Protein AF-A0A959DVH8-F1 (afdb_monomer_lite)

Radius of gyration: 20.13 Å; chains: 1; bounding box: 52×44×52 Å

Sequence (175 aa):
MFKNITNQQISRTIILIKSFLVIVLAFKLWEASREGYHLIIDSQFFIFLLVGFIAEIVDGSLGMAYGVISSSFLIFFGIPPIHASAGVHTSEVFTTGVSGLSHLHFQNVDKKLFFQIVIPGVIGSFIGAYALSQLDDGGQALKPFISGYLLLVGVRLIVRQLQGDKAHIKPLKST

Secondary structure (DSSP, 8-state):
------HHHHHHHHHHHHHHHHHHHHHHHHHHHHTT------HHHHHHHHHHHHHHHHHHHHSS-HHHHHHHHHHHTT--HHHHHHHHHHHHHHHHHHHHHHHHHTT---HHHHHHHHHHHHHHHHHHHHHHHT-TTTTTTTHHHHHHHHHHHHHHHHHHHHH------PPP---

Structure (mmCIF, N/CA/C/O backbone):
data_AF-A0A959DVH8-F1
#
_entry.id   AF-A0A959DVH8-F1
#
loop_
_atom_site.group_PDB
_atom_site.id
_atom_site.type_symbol
_atom_site.label_atom_id
_atom_site.label_alt_id
_atom_site.label_comp_id
_atom_site.label_asym_id
_atom_site.label_entity_id
_atom_site.label_seq_id
_atom_site.pdbx_PDB_ins_code
_atom_site.Cartn_x
_atom_site.Cartn_y
_atom_site.Cartn_z
_atom_site.occupancy
_atom_site.B_iso_or_equiv
_atom_site.auth_seq_id
_atom_site.auth_comp_id
_atom_site.auth_asym_id
_atom_site.auth_atom_id
_atom_site.pdbx_PDB_model_num
ATOM 1 N N . MET A 1 1 ? -4.651 13.907 24.495 1.00 50.12 1 MET A N 1
ATOM 2 C CA . MET A 1 1 ? -3.714 14.739 23.712 1.00 50.12 1 MET A CA 1
ATOM 3 C C . MET A 1 1 ? -4.210 15.128 22.305 1.00 50.12 1 MET A C 1
ATOM 5 O O . MET A 1 1 ? -3.565 15.960 21.699 1.00 50.12 1 MET A O 1
ATOM 9 N N . PHE A 1 2 ? -5.362 14.648 21.796 1.00 52.16 2 PHE A N 1
ATOM 10 C CA . PHE A 1 2 ? -5.960 15.146 20.533 1.00 52.16 2 PHE A CA 1
ATOM 11 C C . PHE A 1 2 ? -7.367 15.709 20.776 1.00 52.16 2 PHE A C 1
ATOM 13 O O . PHE A 1 2 ? -8.363 15.115 20.375 1.00 52.16 2 PHE A O 1
ATOM 20 N N . LYS A 1 3 ? -7.466 16.806 21.528 1.00 53.59 3 LYS A N 1
ATOM 21 C CA . LYS A 1 3 ? -8.732 17.518 21.749 1.00 53.59 3 LYS A CA 1
ATOM 22 C C . LYS A 1 3 ? -8.551 18.880 21.074 1.00 53.59 3 LYS A C 1
ATOM 24 O O . LYS A 1 3 ? -7.649 19.596 21.490 1.00 53.59 3 LYS A O 1
ATOM 29 N N . ASN A 1 4 ? -9.334 19.160 20.025 1.00 57.97 4 ASN A N 1
ATOM 30 C CA . ASN A 1 4 ? -9.306 20.350 19.142 1.00 57.97 4 ASN A CA 1
ATOM 31 C C . ASN A 1 4 ? -8.584 20.198 17.789 1.00 57.97 4 ASN A C 1
ATOM 33 O O . ASN A 1 4 ? -7.784 21.053 17.423 1.00 57.97 4 ASN A O 1
ATOM 37 N N . ILE A 1 5 ? -8.890 19.157 17.011 1.00 64.50 5 ILE A N 1
ATOM 38 C CA . ILE A 1 5 ? -8.651 19.212 15.560 1.00 64.50 5 ILE A CA 1
ATOM 39 C C . ILE A 1 5 ? -10.031 19.357 14.902 1.00 64.50 5 ILE A C 1
ATOM 41 O O . ILE A 1 5 ? -10.947 18.617 15.247 1.00 64.50 5 ILE A O 1
ATOM 45 N N . THR A 1 6 ? -10.197 20.305 13.983 1.00 77.50 6 THR A N 1
ATOM 46 C CA . THR A 1 6 ? -11.446 20.561 13.241 1.00 77.50 6 THR A CA 1
ATOM 47 C C . THR A 1 6 ? -11.462 19.770 11.926 1.00 77.50 6 THR A C 1
ATOM 49 O O . THR A 1 6 ? -10.414 19.623 11.299 1.00 77.50 6 THR A O 1
ATOM 52 N N . ASN A 1 7 ? -12.633 19.351 11.425 1.00 71.31 7 ASN A N 1
ATOM 53 C CA . ASN A 1 7 ? -12.784 18.694 10.107 1.00 71.31 7 ASN A CA 1
ATOM 54 C C . ASN A 1 7 ? -12.077 19.450 8.963 1.00 71.31 7 ASN A C 1
ATOM 56 O O . ASN A 1 7 ? -11.473 18.857 8.069 1.00 71.31 7 ASN A O 1
ATOM 60 N N . GLN A 1 8 ? -12.089 20.782 9.031 1.00 76.00 8 GLN A N 1
ATOM 61 C CA . GLN A 1 8 ? -11.419 21.660 8.075 1.00 76.00 8 GLN A CA 1
ATOM 62 C C . GLN A 1 8 ? -9.884 21.545 8.132 1.00 76.00 8 GLN A C 1
ATOM 64 O O . GLN A 1 8 ? -9.219 21.666 7.106 1.00 76.00 8 GLN A O 1
ATOM 69 N N . GLN A 1 9 ? -9.314 21.279 9.310 1.00 77.12 9 GLN A N 1
ATOM 70 C CA . GLN A 1 9 ? -7.882 21.032 9.475 1.00 77.12 9 GLN A CA 1
ATOM 71 C C . GLN A 1 9 ? -7.495 19.660 8.918 1.00 77.12 9 GLN A C 1
ATOM 73 O O . GLN A 1 9 ? -6.485 19.585 8.233 1.00 77.12 9 GLN A O 1
ATOM 78 N N . ILE A 1 10 ? -8.316 18.613 9.091 1.00 72.00 10 ILE A N 1
ATOM 79 C CA . ILE A 1 10 ? -8.057 17.304 8.456 1.00 72.00 10 ILE A CA 1
ATOM 80 C C . ILE A 1 10 ? -8.063 17.428 6.944 1.00 72.00 10 ILE A C 1
ATOM 82 O O . ILE A 1 10 ? -7.155 16.940 6.287 1.00 72.00 10 ILE A O 1
ATOM 86 N N . SER A 1 11 ? -9.101 18.057 6.386 1.00 75.62 11 SER A N 1
ATOM 87 C CA . SER A 1 11 ? -9.240 18.177 4.940 1.00 75.62 11 SER A CA 1
ATOM 88 C C . SER A 1 11 ? -8.032 18.920 4.376 1.00 75.62 11 SER A C 1
ATOM 90 O O . SER A 1 11 ? -7.429 18.451 3.417 1.00 75.62 11 SER A O 1
ATOM 92 N N . ARG A 1 12 ? -7.572 19.982 5.054 1.00 81.75 12 ARG A N 1
ATOM 93 C CA . ARG A 1 12 ? -6.309 20.657 4.730 1.00 81.75 12 ARG A CA 1
ATOM 94 C C . ARG A 1 12 ? -5.098 19.735 4.856 1.00 81.75 12 ARG A C 1
ATOM 96 O O . ARG A 1 12 ? -4.286 19.729 3.945 1.00 81.75 12 ARG A O 1
ATOM 103 N N . THR A 1 13 ? -4.972 18.939 5.915 1.00 81.06 13 THR A N 1
ATOM 104 C CA . THR A 1 13 ? -3.864 17.981 6.075 1.00 81.06 13 THR A CA 1
ATOM 105 C C . THR A 1 13 ? -3.863 16.915 4.977 1.00 81.06 13 THR A C 1
ATOM 107 O O . THR A 1 13 ? -2.819 16.657 4.394 1.00 81.06 13 THR A O 1
ATOM 110 N N . ILE A 1 14 ? -5.017 16.340 4.634 1.00 80.31 14 ILE A N 1
ATOM 111 C CA . ILE A 1 14 ? -5.153 15.348 3.559 1.00 80.31 14 ILE A CA 1
ATOM 112 C C . ILE A 1 14 ? -4.809 15.977 2.209 1.00 80.31 14 ILE A C 1
ATOM 114 O O . ILE A 1 14 ? -4.064 15.388 1.430 1.00 80.31 14 ILE A O 1
ATOM 118 N N . ILE A 1 15 ? -5.322 17.179 1.934 1.00 83.81 15 ILE A N 1
ATOM 119 C CA . ILE A 1 15 ? -5.017 17.918 0.706 1.00 83.81 15 ILE A CA 1
ATOM 120 C C . ILE A 1 15 ? -3.521 18.237 0.644 1.00 83.81 15 ILE A C 1
ATOM 122 O O . ILE A 1 15 ? -2.912 18.023 -0.394 1.00 83.81 15 ILE A O 1
ATOM 126 N N . LEU A 1 16 ? -2.903 18.674 1.744 1.00 86.56 16 LEU A N 1
ATOM 127 C CA . LEU A 1 16 ? -1.465 18.941 1.809 1.00 86.56 16 LEU A CA 1
ATOM 128 C C . LEU A 1 16 ? -0.636 17.678 1.553 1.00 86.56 16 LEU A C 1
ATOM 130 O O . LEU A 1 16 ? 0.305 17.737 0.768 1.00 86.56 16 LEU A O 1
ATOM 134 N N . ILE A 1 17 ? -1.002 16.540 2.153 1.00 83.19 17 ILE A N 1
ATOM 135 C CA . ILE A 1 17 ? -0.331 15.252 1.921 1.00 83.19 17 ILE A CA 1
ATOM 136 C C . ILE A 1 17 ? -0.459 14.838 0.448 1.00 83.19 17 ILE A C 1
ATOM 138 O O . ILE A 1 17 ? 0.542 14.486 -0.172 1.00 83.19 17 ILE A O 1
ATOM 142 N N . LYS A 1 18 ? -1.661 14.929 -0.140 1.00 80.44 18 LYS A N 1
ATOM 143 C CA . LYS A 1 18 ? -1.886 14.600 -1.559 1.00 80.44 18 LYS A CA 1
ATOM 144 C C . LYS A 1 18 ? -1.113 15.532 -2.490 1.00 80.44 18 LYS A C 1
ATOM 146 O O . LYS A 1 18 ? -0.458 15.056 -3.411 1.00 80.44 18 LYS A O 1
ATOM 151 N N . SER A 1 19 ? -1.136 16.838 -2.235 1.00 84.19 19 SER A N 1
ATOM 152 C CA . SER A 1 19 ? -0.381 17.820 -3.016 1.00 84.19 19 SER A CA 1
ATOM 153 C C . SER A 1 19 ? 1.125 17.586 -2.915 1.00 84.19 19 SER A C 1
ATOM 155 O O . SER A 1 19 ? 1.812 17.637 -3.928 1.00 84.19 19 SER A O 1
ATOM 157 N N . PHE A 1 20 ? 1.641 17.265 -1.726 1.00 88.06 20 PHE A N 1
ATOM 158 C CA . PHE A 1 20 ? 3.046 16.898 -1.542 1.00 88.06 20 PHE A CA 1
ATOM 159 C C . PHE A 1 20 ? 3.421 15.658 -2.365 1.00 88.06 20 PHE A C 1
ATOM 161 O O . PHE A 1 20 ? 4.423 15.673 -3.071 1.00 88.06 20 PHE A O 1
ATOM 168 N N . LEU A 1 21 ? 2.584 14.620 -2.350 1.00 83.94 21 LEU A N 1
ATOM 169 C CA . LEU A 1 21 ? 2.758 13.421 -3.176 1.00 83.94 21 LEU A CA 1
ATOM 170 C C . LEU A 1 21 ? 2.792 13.733 -4.673 1.00 83.94 21 LEU A C 1
ATOM 172 O O . LEU A 1 21 ? 3.662 13.234 -5.382 1.00 83.94 21 LEU A O 1
ATOM 176 N N . VAL A 1 22 ? 1.879 14.583 -5.150 1.00 86.31 22 VAL A N 1
ATOM 177 C CA . VAL A 1 22 ? 1.845 15.022 -6.553 1.00 86.31 22 VAL A CA 1
ATOM 178 C C . VAL A 1 22 ? 3.121 15.784 -6.916 1.00 86.31 22 VAL A C 1
ATOM 180 O O . VAL A 1 22 ? 3.660 15.576 -7.998 1.00 86.31 22 VAL A O 1
ATOM 183 N N . ILE A 1 23 ? 3.647 16.614 -6.010 1.00 90.19 23 ILE A N 1
ATOM 184 C CA . ILE A 1 23 ? 4.917 17.329 -6.206 1.00 90.19 23 ILE A CA 1
ATOM 185 C C . ILE A 1 23 ? 6.093 16.349 -6.267 1.00 90.19 23 ILE A C 1
ATOM 187 O O . ILE A 1 23 ? 6.927 16.461 -7.163 1.00 90.19 23 ILE A O 1
ATOM 191 N N . VAL A 1 24 ? 6.156 15.368 -5.361 1.00 88.00 24 VAL A N 1
ATOM 192 C CA . VAL A 1 24 ? 7.193 14.322 -5.372 1.00 88.00 24 VAL A CA 1
ATOM 193 C C . VAL A 1 24 ? 7.133 13.514 -6.667 1.00 88.00 24 VAL A C 1
ATOM 195 O O . VAL A 1 24 ? 8.170 13.278 -7.284 1.00 88.00 24 VAL A O 1
ATOM 198 N N . LEU A 1 25 ? 5.933 13.137 -7.117 1.00 86.62 25 LEU A N 1
ATOM 199 C CA . LEU A 1 25 ? 5.733 12.441 -8.385 1.00 86.62 25 LEU A CA 1
ATOM 200 C C . LEU A 1 25 ? 6.185 13.303 -9.570 1.00 86.62 25 LEU A C 1
ATOM 202 O O . LEU A 1 25 ? 6.925 12.821 -10.420 1.00 86.62 25 LEU A O 1
ATOM 206 N N . ALA A 1 26 ? 5.794 14.578 -9.614 1.00 87.62 26 ALA A N 1
ATOM 207 C CA . ALA A 1 26 ? 6.200 15.502 -10.670 1.00 87.62 26 ALA A CA 1
ATOM 208 C C . ALA A 1 26 ? 7.724 15.684 -10.711 1.00 87.62 26 ALA A C 1
ATOM 210 O O . ALA A 1 26 ? 8.315 15.667 -11.788 1.00 87.62 26 ALA A O 1
ATOM 211 N N . PHE A 1 27 ? 8.370 15.792 -9.547 1.00 90.69 27 PHE A N 1
ATOM 212 C CA . PHE A 1 27 ? 9.825 15.870 -9.446 1.00 90.69 27 PHE A CA 1
ATOM 213 C C . PHE A 1 27 ? 10.499 14.579 -9.927 1.00 90.69 27 PHE A C 1
ATOM 215 O O . PHE A 1 27 ? 11.452 14.643 -10.695 1.00 90.69 27 PHE A O 1
ATOM 222 N N . LYS A 1 28 ? 9.970 13.407 -9.551 1.00 88.06 28 LYS A N 1
ATOM 223 C CA . LYS A 1 28 ? 10.459 12.100 -10.020 1.00 88.06 28 LYS A CA 1
ATOM 224 C C . LYS A 1 28 ? 10.307 11.925 -11.530 1.00 88.06 28 LYS A C 1
ATOM 226 O O . LYS A 1 28 ? 11.221 11.429 -12.178 1.00 88.06 28 LYS A O 1
ATOM 231 N N . LEU A 1 29 ? 9.182 12.355 -12.098 1.00 86.56 29 LEU A N 1
ATOM 232 C CA . LEU A 1 29 ? 8.948 12.322 -13.544 1.00 86.56 29 LEU A CA 1
ATOM 233 C C . LEU A 1 29 ? 9.868 13.295 -14.289 1.00 86.56 29 LEU A C 1
ATOM 235 O O . LEU A 1 29 ? 10.376 12.967 -15.357 1.00 86.56 29 LEU A O 1
ATOM 239 N N . TRP A 1 30 ? 10.116 14.472 -13.713 1.00 88.31 30 TRP A N 1
ATOM 240 C CA . TRP A 1 30 ? 11.074 15.437 -14.245 1.00 88.31 30 TRP A CA 1
ATOM 241 C C . TRP A 1 30 ? 12.505 14.888 -14.229 1.00 88.31 30 TRP A C 1
ATOM 243 O O . TRP A 1 30 ? 13.229 15.014 -15.214 1.00 88.31 30 TRP A O 1
ATOM 253 N N . GLU A 1 31 ? 12.915 14.275 -13.118 1.00 90.75 31 GLU A N 1
ATOM 254 C CA . GLU A 1 31 ? 14.213 13.613 -12.956 1.00 90.75 31 GLU A CA 1
ATOM 255 C C . GLU A 1 31 ? 14.380 12.484 -13.984 1.00 90.75 31 GLU A C 1
ATOM 257 O O . GLU A 1 31 ? 15.335 12.502 -14.758 1.00 90.75 31 GLU A O 1
ATOM 262 N N . ALA A 1 32 ? 13.390 11.595 -14.104 1.00 87.00 32 ALA A N 1
ATOM 263 C CA . ALA A 1 32 ? 13.387 10.523 -15.100 1.00 87.00 32 ALA A CA 1
ATOM 264 C C . ALA A 1 32 ? 13.462 11.062 -16.541 1.00 87.00 32 ALA A C 1
ATOM 266 O O . ALA A 1 32 ? 14.225 10.556 -17.362 1.00 87.00 32 ALA A O 1
ATOM 267 N N . SER A 1 33 ? 12.737 12.142 -16.851 1.00 87.12 33 SER A N 1
ATOM 268 C CA . SER A 1 33 ? 12.809 12.775 -18.172 1.00 87.12 33 SER A CA 1
ATOM 269 C C . SER A 1 33 ? 14.193 13.355 -18.476 1.00 87.12 33 SER A C 1
ATOM 271 O O . SER A 1 33 ? 14.578 13.402 -19.644 1.00 87.12 33 SER A O 1
ATOM 273 N N . ARG A 1 34 ? 14.946 13.803 -17.461 1.00 87.94 34 ARG A N 1
ATOM 274 C CA . ARG A 1 34 ? 16.329 14.282 -17.626 1.00 87.94 34 ARG A CA 1
ATOM 275 C C . ARG A 1 34 ? 17.329 13.154 -17.839 1.00 87.94 34 ARG A C 1
ATOM 277 O O . ARG A 1 34 ? 18.324 13.368 -18.522 1.00 87.94 34 ARG A O 1
ATOM 284 N N . GLU A 1 35 ? 17.051 11.976 -17.298 1.00 90.00 35 GLU A N 1
ATOM 285 C CA . GLU A 1 35 ? 17.846 10.764 -17.515 1.00 90.00 35 GLU A CA 1
ATOM 286 C C . GLU A 1 35 ? 17.560 10.085 -18.870 1.00 90.00 35 GLU A C 1
ATOM 288 O O . GLU A 1 35 ? 18.136 9.045 -19.177 1.00 90.00 35 GLU A O 1
ATOM 293 N N . GLY A 1 36 ? 16.705 10.682 -19.710 1.00 85.19 36 GLY A N 1
ATOM 294 C CA . GLY A 1 36 ? 16.381 10.166 -21.043 1.00 85.19 36 GLY A CA 1
ATOM 295 C C . GLY A 1 36 ? 15.247 9.140 -21.058 1.00 85.19 36 GLY A C 1
ATOM 296 O O . GLY A 1 36 ? 14.992 8.532 -22.097 1.00 85.19 36 GLY A O 1
ATOM 297 N N . TYR A 1 37 ? 14.531 8.955 -19.943 1.00 85.00 37 TYR A N 1
ATOM 298 C CA . TYR A 1 37 ? 13.312 8.153 -19.936 1.00 85.00 37 TYR A CA 1
ATOM 299 C C . TYR A 1 37 ? 12.167 8.943 -20.565 1.00 85.00 37 TYR A C 1
ATOM 301 O O . TYR A 1 37 ? 11.758 9.998 -20.078 1.00 85.00 37 TYR A O 1
ATOM 309 N N . HIS A 1 38 ? 11.611 8.402 -21.644 1.00 80.31 38 HIS A N 1
ATOM 310 C CA . HIS A 1 38 ? 10.402 8.937 -22.249 1.00 80.31 38 HIS A CA 1
ATOM 311 C C . HIS A 1 38 ? 9.173 8.319 -21.585 1.00 80.31 38 HIS A C 1
ATOM 313 O O . HIS A 1 38 ? 9.083 7.104 -21.410 1.00 80.31 38 HIS A O 1
ATOM 319 N N . LEU A 1 39 ? 8.215 9.167 -21.215 1.00 81.56 39 LEU A N 1
ATOM 320 C CA . LEU A 1 39 ? 6.938 8.738 -20.657 1.00 81.56 39 LEU A CA 1
ATOM 321 C C . LEU A 1 39 ? 6.105 8.118 -21.786 1.00 81.56 39 LEU A C 1
ATOM 323 O O . LEU A 1 39 ? 5.595 8.825 -22.656 1.00 81.56 39 LEU A O 1
ATOM 327 N N . ILE A 1 40 ? 6.012 6.790 -21.802 1.00 83.06 40 ILE A N 1
ATOM 328 C CA . ILE A 1 40 ? 5.222 6.059 -22.793 1.00 83.06 40 ILE A CA 1
ATOM 329 C C . ILE A 1 40 ? 3.780 6.009 -22.286 1.00 83.06 40 ILE A C 1
ATOM 331 O O . ILE A 1 40 ? 3.466 5.272 -21.355 1.00 83.06 40 ILE A O 1
ATOM 335 N N . ILE A 1 41 ? 2.913 6.832 -22.878 1.00 89.00 41 ILE A N 1
ATOM 336 C CA . ILE A 1 41 ? 1.467 6.792 -22.634 1.00 89.00 41 ILE A CA 1
ATOM 337 C C . ILE A 1 41 ? 0.840 5.958 -23.745 1.00 89.00 41 ILE A C 1
ATOM 339 O O . ILE A 1 41 ? 0.448 6.471 -24.792 1.00 89.00 41 ILE A O 1
ATOM 343 N N . ASP A 1 42 ? 0.803 4.652 -23.526 1.00 90.88 42 ASP A N 1
ATOM 344 C CA . ASP A 1 42 ? 0.174 3.686 -24.414 1.00 90.88 42 ASP A CA 1
ATOM 345 C C . ASP A 1 42 ? -1.179 3.213 -23.853 1.00 90.88 42 ASP A C 1
ATOM 347 O O . ASP A 1 42 ? -1.666 3.673 -22.816 1.00 90.88 42 ASP A O 1
ATOM 351 N N . SER A 1 43 ? -1.825 2.277 -24.547 1.00 91.25 43 SER A N 1
ATOM 352 C CA . SER A 1 43 ? -3.070 1.683 -24.059 1.00 91.25 43 SER A CA 1
ATOM 353 C C . SER A 1 43 ? -2.879 0.920 -22.743 1.00 91.25 43 SER A C 1
ATOM 355 O O . SER A 1 43 ? -3.805 0.891 -21.933 1.00 91.25 43 SER A O 1
ATOM 357 N N . GLN A 1 44 ? -1.698 0.337 -22.494 1.00 89.75 44 GLN A N 1
ATOM 358 C CA . GLN A 1 44 ? -1.422 -0.394 -21.255 1.00 89.75 44 GLN A CA 1
ATOM 359 C C . GLN A 1 44 ? -1.467 0.535 -20.045 1.00 89.75 44 GLN A C 1
ATOM 361 O O . GLN A 1 44 ? -2.084 0.177 -1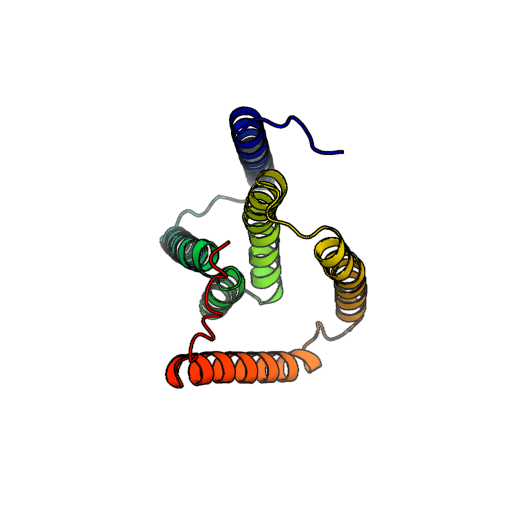9.043 1.00 89.75 44 GLN A O 1
ATOM 366 N N . PHE A 1 45 ? -0.922 1.750 -20.158 1.00 90.44 45 PHE A N 1
ATOM 367 C CA . PHE A 1 45 ? -1.011 2.765 -19.110 1.00 90.44 45 PHE A CA 1
ATOM 368 C C . PHE A 1 45 ? -2.459 3.010 -18.664 1.00 90.44 45 PHE A C 1
ATOM 370 O O . PHE A 1 45 ? -2.758 2.962 -17.470 1.00 90.44 45 PHE A O 1
ATOM 377 N N . PHE A 1 46 ? -3.382 3.220 -19.608 1.00 93.50 46 PHE A N 1
ATOM 378 C CA . PHE A 1 46 ? -4.788 3.480 -19.279 1.00 93.50 46 PHE A CA 1
ATOM 379 C C . PHE A 1 46 ? -5.489 2.269 -18.662 1.00 93.50 46 PHE A C 1
ATOM 381 O O . PHE A 1 46 ? -6.308 2.437 -17.759 1.00 93.50 46 PHE A O 1
ATOM 388 N N . ILE A 1 47 ? -5.158 1.053 -19.105 1.00 93.44 47 ILE A N 1
ATOM 389 C CA . ILE A 1 47 ? -5.701 -0.170 -18.503 1.00 93.44 47 ILE A CA 1
ATOM 390 C C . ILE A 1 47 ? -5.193 -0.303 -17.061 1.00 93.44 47 ILE A C 1
ATOM 392 O O . ILE A 1 47 ? -5.979 -0.582 -16.158 1.00 93.44 47 ILE A O 1
ATOM 396 N N . PHE A 1 48 ? -3.904 -0.055 -16.824 1.00 92.31 48 PHE A N 1
ATOM 397 C CA . PHE A 1 48 ? -3.300 -0.150 -15.494 1.00 92.31 48 PHE A CA 1
ATOM 398 C C . PHE A 1 48 ? -3.900 0.895 -14.549 1.00 92.31 48 PHE A C 1
ATOM 400 O O . PHE A 1 48 ? -4.248 0.574 -13.412 1.00 92.31 48 PHE A O 1
ATOM 407 N N . LEU A 1 49 ? -4.099 2.120 -15.043 1.00 92.75 49 LEU A N 1
ATOM 408 C CA . LEU A 1 49 ? -4.773 3.193 -14.320 1.00 92.75 49 LEU A CA 1
ATOM 409 C C . LEU A 1 49 ? -6.215 2.812 -13.954 1.00 92.75 49 LEU A C 1
ATOM 411 O O . LEU A 1 49 ? -6.622 2.990 -12.808 1.00 92.75 49 LEU A O 1
ATOM 415 N N . LEU A 1 50 ? -6.979 2.274 -14.909 1.00 95.44 50 LEU A N 1
ATOM 416 C CA . LEU A 1 50 ? -8.370 1.879 -14.695 1.00 95.44 50 LEU A CA 1
ATOM 417 C C . LEU A 1 50 ? -8.486 0.750 -13.666 1.00 95.44 50 LEU A C 1
ATOM 419 O O . LEU A 1 50 ? -9.309 0.830 -12.757 1.00 95.44 50 LEU A O 1
ATOM 423 N N . VAL A 1 51 ? -7.658 -0.289 -13.787 1.00 93.69 51 VAL A N 1
ATOM 424 C CA . VAL A 1 51 ? -7.673 -1.415 -12.845 1.00 93.69 51 VAL A CA 1
ATOM 425 C C . VAL A 1 51 ? -7.231 -0.967 -11.459 1.00 93.69 51 VAL A C 1
ATOM 427 O O . VAL A 1 51 ? -7.896 -1.315 -10.489 1.00 93.69 51 VAL A O 1
ATOM 430 N N . GLY A 1 52 ? -6.180 -0.148 -11.355 1.00 93.25 52 GLY A N 1
ATOM 431 C CA . GLY A 1 52 ? -5.752 0.429 -10.081 1.00 93.25 52 GLY A CA 1
ATOM 432 C C . GLY A 1 52 ? -6.846 1.280 -9.431 1.00 93.25 52 GLY A C 1
ATOM 433 O O . GLY A 1 52 ? -7.073 1.179 -8.230 1.00 93.25 52 GLY A O 1
ATOM 434 N N . PHE A 1 53 ? -7.584 2.060 -10.224 1.00 93.25 53 PHE A N 1
ATOM 435 C CA . PHE A 1 53 ? -8.719 2.846 -9.741 1.00 93.25 53 PHE A CA 1
ATOM 436 C C . PHE A 1 53 ? -9.868 1.969 -9.225 1.00 93.25 53 PHE A C 1
ATOM 438 O O . PHE A 1 53 ? -10.400 2.221 -8.146 1.00 93.25 53 PHE A O 1
ATOM 445 N N . ILE A 1 54 ? -10.235 0.914 -9.958 1.00 94.38 54 ILE A N 1
ATOM 446 C CA . ILE A 1 54 ? -11.262 -0.041 -9.516 1.00 94.38 54 ILE A CA 1
ATOM 447 C C . ILE A 1 54 ? -10.803 -0.770 -8.248 1.00 94.38 54 ILE A C 1
ATOM 449 O O . ILE A 1 54 ? -11.583 -0.898 -7.305 1.00 94.38 54 ILE A O 1
ATOM 453 N N . ALA A 1 55 ? -9.544 -1.215 -8.206 1.00 92.56 55 ALA A N 1
ATOM 454 C CA . ALA A 1 55 ? -8.955 -1.868 -7.044 1.00 92.56 55 ALA A CA 1
ATOM 455 C C . ALA A 1 55 ? -9.046 -0.974 -5.801 1.00 92.56 55 ALA A C 1
ATOM 457 O O . ALA A 1 55 ? -9.442 -1.452 -4.745 1.00 92.56 55 ALA A O 1
ATOM 458 N N . GLU A 1 56 ? -8.762 0.322 -5.946 1.00 92.25 56 GLU A N 1
ATOM 459 C CA . GLU A 1 56 ? -8.842 1.302 -4.861 1.00 92.25 56 GLU A CA 1
ATOM 460 C C . GLU A 1 56 ? -10.285 1.577 -4.415 1.00 92.25 56 GLU A C 1
ATOM 462 O O . GLU A 1 56 ? -10.533 1.765 -3.231 1.00 92.25 56 GLU A O 1
ATOM 467 N N . ILE A 1 57 ? -11.271 1.566 -5.319 1.00 92.19 57 ILE A N 1
ATOM 468 C CA . ILE A 1 57 ? -12.687 1.677 -4.920 1.00 92.19 57 ILE A CA 1
ATOM 469 C C . ILE A 1 57 ? -13.091 0.482 -4.054 1.00 92.19 57 ILE A C 1
ATOM 471 O O . ILE A 1 57 ? -13.739 0.644 -3.018 1.00 92.19 57 ILE A O 1
ATOM 475 N N . VAL A 1 58 ? -12.710 -0.724 -4.480 1.00 90.56 58 VAL A N 1
ATOM 476 C CA . VAL A 1 58 ? -12.996 -1.952 -3.734 1.00 90.56 58 VAL A CA 1
ATOM 477 C C . VAL A 1 58 ? -12.265 -1.923 -2.392 1.00 90.56 58 VAL A C 1
ATOM 479 O O . VAL A 1 58 ? -12.871 -2.213 -1.360 1.00 90.56 58 VAL A O 1
ATOM 482 N N . ASP A 1 59 ? -11.004 -1.504 -2.378 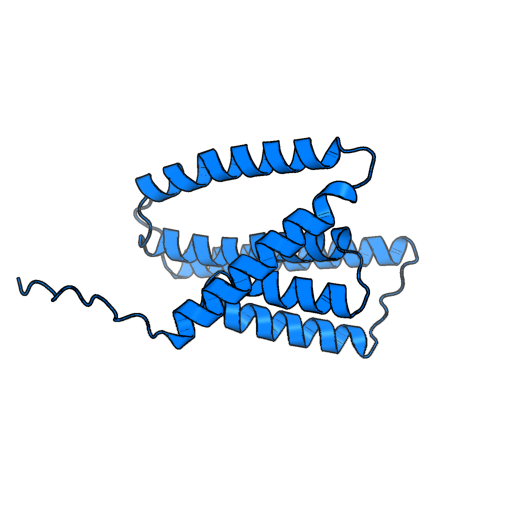1.00 89.75 59 ASP A N 1
ATOM 483 C CA . ASP A 1 59 ? -10.204 -1.391 -1.163 1.00 89.75 59 ASP A CA 1
ATOM 484 C C . ASP A 1 59 ? -10.721 -0.327 -0.199 1.00 89.75 59 ASP A C 1
ATOM 486 O O . ASP A 1 59 ? -10.906 -0.611 0.975 1.00 89.75 59 ASP A O 1
ATOM 490 N N . GLY A 1 60 ? -11.099 0.852 -0.685 1.00 86.75 60 GLY A N 1
ATOM 491 C CA . GLY A 1 60 ? -11.729 1.887 0.132 1.00 86.75 60 GLY A CA 1
ATOM 492 C C . GLY A 1 60 ? -13.037 1.428 0.788 1.00 86.75 60 GLY A C 1
ATOM 493 O O . GLY A 1 60 ? -13.440 1.992 1.804 1.00 86.75 60 GLY A O 1
ATOM 494 N N . SER A 1 61 ? -13.689 0.392 0.240 1.00 86.56 61 SER A N 1
ATOM 495 C CA . SER A 1 61 ? -14.898 -0.214 0.809 1.00 86.56 61 SER A CA 1
ATOM 496 C C . SER A 1 61 ? -14.639 -1.407 1.747 1.00 86.56 61 SER A C 1
ATOM 498 O O . SER A 1 61 ? -15.363 -1.561 2.730 1.00 86.56 61 SER A O 1
ATOM 500 N N . LEU A 1 62 ? -13.631 -2.247 1.467 1.00 83.69 62 LEU A N 1
ATOM 501 C CA . LEU A 1 62 ? -13.348 -3.503 2.192 1.00 83.69 62 LEU A CA 1
ATOM 502 C C . LEU A 1 62 ? -12.117 -3.433 3.114 1.00 83.69 62 LEU A C 1
ATOM 504 O O . LEU A 1 62 ? -12.053 -4.158 4.106 1.00 83.69 62 LEU A O 1
ATOM 508 N N . GLY A 1 63 ? -11.144 -2.590 2.779 1.00 79.25 63 GLY A N 1
ATOM 509 C CA . GLY A 1 63 ? -9.923 -2.293 3.530 1.00 79.25 63 GLY A CA 1
ATOM 510 C C . GLY A 1 63 ? -8.736 -3.244 3.336 1.00 79.25 63 GLY A C 1
ATOM 511 O O . GLY A 1 63 ? -7.791 -3.136 4.112 1.00 79.25 63 GLY A O 1
ATOM 512 N N . MET A 1 64 ? -8.791 -4.211 2.405 1.00 82.25 64 MET A N 1
ATOM 513 C CA . MET A 1 64 ? -7.715 -5.208 2.181 1.00 82.25 64 MET A CA 1
ATOM 514 C C . MET A 1 64 ? -7.584 -5.728 0.727 1.00 82.25 64 MET A C 1
ATOM 516 O O . MET A 1 64 ? -6.913 -6.731 0.477 1.00 82.25 64 MET A O 1
ATOM 520 N N . ALA A 1 65 ? -8.290 -5.142 -0.239 1.00 84.38 65 ALA A N 1
ATOM 521 C CA . ALA A 1 65 ? -8.427 -5.676 -1.596 1.00 84.38 65 ALA A CA 1
ATOM 522 C C . ALA A 1 65 ? -7.419 -5.107 -2.609 1.00 84.38 65 ALA A C 1
ATOM 524 O O . ALA A 1 65 ? -7.141 -5.780 -3.609 1.00 84.38 65 ALA A O 1
ATOM 525 N N . TYR A 1 66 ? -6.858 -3.914 -2.369 1.00 89.75 66 TYR A N 1
ATOM 526 C CA . TYR A 1 66 ? -5.996 -3.234 -3.346 1.00 89.75 66 TYR A CA 1
ATOM 527 C C . TYR A 1 66 ? -4.787 -4.094 -3.720 1.00 89.75 66 TYR A C 1
ATOM 529 O O . TYR A 1 66 ? -4.537 -4.353 -4.902 1.00 89.75 66 TYR A O 1
ATOM 537 N N . GLY A 1 67 ? -4.092 -4.611 -2.702 1.00 88.06 67 GLY A N 1
ATOM 538 C CA . GLY A 1 67 ? -2.896 -5.427 -2.860 1.00 88.06 67 GLY A CA 1
ATOM 539 C C . GLY A 1 67 ? -3.105 -6.654 -3.748 1.00 88.06 67 GLY A C 1
ATOM 540 O O . GLY A 1 67 ? -2.308 -6.924 -4.651 1.00 88.06 67 GLY A O 1
ATOM 541 N N . VAL A 1 68 ? -4.207 -7.375 -3.524 1.00 85.75 68 VAL A N 1
ATOM 542 C CA . VAL A 1 68 ? -4.530 -8.625 -4.225 1.00 85.75 68 VAL A CA 1
ATOM 543 C C . VAL A 1 68 ? -4.896 -8.360 -5.683 1.00 85.75 68 VAL A C 1
ATOM 545 O O . VAL A 1 68 ? -4.373 -9.037 -6.569 1.00 85.75 68 VAL A O 1
ATOM 548 N N . ILE A 1 69 ? -5.761 -7.376 -5.943 1.00 89.88 69 ILE A N 1
ATOM 549 C CA . ILE A 1 69 ? -6.234 -7.065 -7.299 1.00 89.88 69 ILE A CA 1
ATOM 550 C C . ILE A 1 69 ? -5.079 -6.512 -8.140 1.00 89.88 69 ILE A C 1
ATOM 552 O O . ILE A 1 69 ? -4.778 -7.052 -9.207 1.00 89.88 69 ILE A O 1
ATOM 556 N N . SER A 1 70 ? -4.386 -5.488 -7.635 1.00 91.88 70 SER A N 1
ATOM 557 C CA . SER A 1 70 ? -3.320 -4.802 -8.367 1.00 91.88 70 SER A CA 1
ATOM 558 C C . SER A 1 70 ? -2.114 -5.711 -8.612 1.00 91.88 70 SER A C 1
ATOM 560 O O . SER A 1 70 ? -1.617 -5.771 -9.735 1.00 91.88 70 SER A O 1
ATOM 562 N N . SER A 1 71 ? -1.670 -6.487 -7.615 1.00 89.19 71 SER A N 1
ATOM 563 C CA . SER A 1 71 ? -0.520 -7.389 -7.794 1.00 89.19 71 SER A CA 1
ATOM 564 C C . SER A 1 71 ? -0.827 -8.525 -8.767 1.00 89.19 71 SER A C 1
ATOM 566 O O . SER A 1 71 ? 0.001 -8.830 -9.624 1.00 89.19 71 SER A O 1
ATOM 568 N N . SER A 1 72 ? -2.019 -9.127 -8.680 1.00 86.81 72 SER A N 1
ATOM 569 C CA . SER A 1 72 ? -2.423 -10.204 -9.596 1.00 86.81 72 SER A CA 1
ATOM 570 C C . SER A 1 72 ? -2.482 -9.708 -11.036 1.00 86.81 72 SER A C 1
ATOM 572 O O . SER A 1 72 ? -1.986 -10.368 -11.946 1.00 86.81 72 SER A O 1
ATOM 574 N N . PHE A 1 73 ? -3.047 -8.518 -11.235 1.00 91.06 73 PHE A N 1
ATOM 575 C CA . PHE A 1 73 ? -3.170 -7.907 -12.547 1.00 91.06 73 PHE A CA 1
ATOM 576 C C . PHE A 1 73 ? -1.808 -7.514 -13.144 1.00 91.06 73 PHE A C 1
ATOM 578 O O . PHE A 1 73 ? -1.527 -7.838 -14.296 1.00 91.06 73 PHE A O 1
ATOM 585 N N . LEU A 1 74 ? -0.927 -6.883 -12.361 1.00 90.94 74 LEU A N 1
ATOM 586 C CA . LEU A 1 74 ? 0.415 -6.512 -12.824 1.00 90.94 74 LEU A CA 1
ATOM 587 C C . LEU A 1 74 ? 1.246 -7.747 -13.198 1.00 90.94 74 LEU A C 1
ATOM 589 O O . LEU A 1 74 ? 1.876 -7.767 -14.254 1.00 90.94 74 LEU A O 1
ATOM 593 N N . ILE A 1 75 ? 1.209 -8.798 -12.374 1.00 87.00 75 ILE A N 1
ATOM 594 C CA . ILE A 1 75 ? 1.91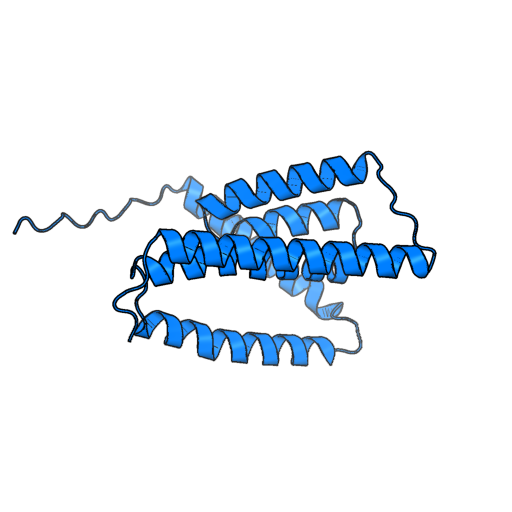8 -10.054 -12.656 1.00 87.00 75 ILE A CA 1
ATOM 595 C C . ILE A 1 75 ? 1.338 -10.740 -13.899 1.00 87.00 75 ILE A C 1
ATOM 597 O O . ILE A 1 75 ? 2.098 -11.259 -14.715 1.00 87.00 75 ILE A O 1
ATOM 601 N N . PHE A 1 76 ? 0.014 -10.708 -14.086 1.00 86.88 76 PHE A N 1
ATOM 602 C CA . PHE A 1 76 ? -0.637 -11.235 -15.288 1.00 86.88 76 PHE A CA 1
ATOM 603 C C . PHE A 1 76 ? -0.151 -10.536 -16.568 1.00 86.88 76 PHE A C 1
ATOM 605 O O . PHE A 1 76 ? 0.075 -11.196 -17.578 1.00 86.88 76 PHE A O 1
ATOM 612 N N . PHE A 1 77 ? 0.094 -9.224 -16.510 1.00 88.19 77 PHE A N 1
ATOM 613 C CA . PHE A 1 77 ? 0.690 -8.445 -17.603 1.00 88.19 77 PHE A CA 1
ATOM 614 C C . PHE A 1 77 ? 2.222 -8.573 -17.710 1.00 88.19 77 PHE A C 1
ATOM 616 O O . PHE A 1 77 ? 2.854 -7.834 -18.464 1.00 88.19 77 PHE A O 1
ATOM 623 N N . GLY A 1 78 ? 2.833 -9.513 -16.983 1.00 84.00 78 GLY A N 1
ATOM 624 C CA . GLY A 1 78 ? 4.259 -9.825 -17.077 1.00 84.00 78 GLY A CA 1
ATOM 625 C C . GLY A 1 78 ? 5.172 -8.915 -16.254 1.00 84.00 78 GLY A C 1
ATOM 626 O O . GLY A 1 78 ? 6.392 -9.017 -16.380 1.00 84.00 78 GLY A O 1
ATOM 627 N N . ILE A 1 79 ? 4.625 -8.048 -15.393 1.00 85.25 79 ILE A N 1
ATOM 628 C CA . ILE A 1 79 ? 5.441 -7.218 -14.502 1.00 85.25 79 ILE A CA 1
ATOM 629 C C . ILE A 1 79 ? 6.116 -8.117 -13.456 1.00 85.25 79 ILE A C 1
ATOM 631 O O . ILE A 1 79 ? 5.427 -8.877 -12.764 1.00 85.25 79 ILE A O 1
ATOM 635 N N . PRO A 1 80 ? 7.451 -8.037 -13.287 1.00 82.00 80 PRO A N 1
ATOM 636 C CA . PRO A 1 80 ? 8.147 -8.848 -12.299 1.00 82.00 80 PRO A CA 1
ATOM 637 C C . PRO A 1 80 ? 7.575 -8.637 -10.885 1.00 82.00 80 PRO A C 1
ATOM 639 O O . PRO A 1 80 ? 7.352 -7.487 -10.491 1.00 82.00 80 PRO A O 1
ATOM 642 N N . PRO A 1 81 ? 7.394 -9.706 -10.080 1.00 79.88 81 PRO A N 1
ATOM 643 C CA . PRO A 1 81 ? 6.762 -9.614 -8.760 1.00 79.88 81 PRO A CA 1
ATOM 644 C C . PRO A 1 81 ? 7.397 -8.584 -7.820 1.00 79.88 81 PRO A C 1
ATOM 646 O O . PRO A 1 81 ? 6.691 -7.958 -7.037 1.00 79.88 81 PRO A O 1
ATOM 649 N N . ILE A 1 82 ? 8.714 -8.369 -7.925 1.00 81.12 82 ILE A N 1
ATOM 650 C CA . ILE A 1 82 ? 9.429 -7.374 -7.117 1.00 81.12 82 ILE A CA 1
ATOM 651 C C . ILE A 1 82 ? 8.978 -5.940 -7.431 1.00 81.12 82 ILE A C 1
ATOM 653 O O . ILE A 1 82 ? 8.761 -5.154 -6.513 1.00 81.12 82 ILE A O 1
ATOM 657 N N . HIS A 1 83 ? 8.756 -5.613 -8.707 1.00 83.62 83 HIS A N 1
ATOM 658 C CA . HIS A 1 83 ? 8.285 -4.292 -9.130 1.00 83.62 83 HIS A CA 1
ATOM 659 C C . HIS A 1 83 ? 6.795 -4.115 -8.850 1.00 83.62 83 HIS A C 1
ATOM 661 O O . HIS A 1 83 ? 6.390 -3.063 -8.358 1.00 83.62 83 HIS A O 1
ATOM 667 N N . ALA A 1 84 ? 5.994 -5.156 -9.106 1.00 87.19 84 ALA A N 1
ATOM 668 C CA . ALA A 1 84 ? 4.570 -5.144 -8.795 1.00 87.19 84 ALA A CA 1
ATOM 669 C C . ALA A 1 84 ? 4.343 -4.918 -7.291 1.00 87.19 84 ALA A C 1
ATOM 671 O O . ALA A 1 84 ? 3.653 -3.978 -6.908 1.00 87.19 84 ALA A O 1
ATOM 672 N N . SER A 1 85 ? 5.001 -5.705 -6.435 1.00 86.94 85 SER A N 1
ATOM 673 C CA . SER A 1 85 ? 4.887 -5.571 -4.980 1.00 86.94 85 SER A CA 1
ATOM 674 C C . SER A 1 85 ? 5.374 -4.211 -4.483 1.00 86.94 85 SER A C 1
ATOM 676 O O . SER A 1 85 ? 4.710 -3.606 -3.645 1.00 86.94 85 SER A O 1
ATOM 678 N N . ALA A 1 86 ? 6.509 -3.718 -4.994 1.00 87.38 86 ALA A N 1
ATOM 679 C CA . ALA A 1 86 ? 7.049 -2.420 -4.600 1.00 87.38 86 ALA A CA 1
ATOM 680 C C . ALA A 1 86 ? 6.084 -1.279 -4.946 1.00 87.38 86 ALA A C 1
ATOM 682 O O . ALA A 1 86 ? 5.797 -0.447 -4.089 1.00 87.38 86 ALA A O 1
ATOM 683 N N . GLY A 1 87 ? 5.541 -1.256 -6.166 1.00 89.94 87 GLY A N 1
ATOM 684 C CA . GLY A 1 87 ? 4.582 -0.234 -6.589 1.00 89.94 87 GLY A CA 1
ATOM 685 C C . GLY A 1 87 ? 3.273 -0.284 -5.796 1.00 89.94 87 GLY A C 1
ATOM 686 O O . GLY A 1 87 ? 2.793 0.746 -5.316 1.00 89.94 87 GLY A O 1
ATOM 687 N N . VAL A 1 88 ? 2.726 -1.487 -5.608 1.00 91.75 88 VAL A N 1
ATOM 688 C CA . VAL A 1 88 ? 1.452 -1.705 -4.911 1.00 91.75 88 VAL A CA 1
ATOM 689 C C . VAL A 1 88 ? 1.550 -1.344 -3.430 1.00 91.75 88 VAL A C 1
ATOM 691 O O . VAL A 1 88 ? 0.766 -0.529 -2.966 1.00 91.75 88 VAL A O 1
ATOM 694 N N . HIS A 1 89 ? 2.549 -1.844 -2.695 1.00 89.69 89 HIS A N 1
ATOM 695 C CA . HIS A 1 89 ? 2.694 -1.484 -1.278 1.00 89.69 89 HIS A CA 1
ATOM 696 C C . HIS A 1 89 ? 3.036 -0.004 -1.096 1.00 89.69 89 HIS A C 1
ATOM 698 O O . HIS A 1 89 ? 2.563 0.623 -0.152 1.00 89.69 89 HIS A O 1
ATOM 704 N N . THR A 1 90 ? 3.836 0.580 -1.997 1.00 89.12 90 THR A N 1
ATOM 705 C CA . THR A 1 90 ? 4.158 2.011 -1.913 1.00 89.12 90 THR A CA 1
ATOM 706 C C . THR A 1 90 ? 2.891 2.853 -2.029 1.00 89.12 90 THR A C 1
ATOM 708 O O . THR A 1 90 ? 2.679 3.743 -1.213 1.00 89.12 90 THR A O 1
ATOM 711 N N . SER A 1 91 ? 2.033 2.569 -3.011 1.00 88.44 91 SER A N 1
ATOM 712 C CA . SER A 1 91 ? 0.764 3.289 -3.186 1.00 88.44 91 SER A CA 1
ATOM 713 C C . SER A 1 91 ? -0.226 3.021 -2.048 1.00 88.44 91 SER A C 1
ATOM 715 O O . SER A 1 91 ? -0.810 3.972 -1.528 1.00 88.44 91 SER A O 1
ATOM 717 N N . GLU A 1 92 ? -0.333 1.773 -1.592 1.00 88.25 92 GLU A N 1
ATOM 718 C CA . GLU A 1 92 ? -1.218 1.361 -0.499 1.00 88.25 92 GLU A CA 1
ATOM 719 C C . GLU A 1 92 ? -0.864 2.042 0.828 1.00 88.25 92 GLU A C 1
ATOM 721 O O . GLU A 1 92 ? -1.754 2.514 1.530 1.00 88.25 92 GLU A O 1
ATOM 726 N N . VAL A 1 93 ? 0.423 2.194 1.168 1.00 87.88 93 VAL A N 1
ATOM 727 C CA . VAL A 1 93 ? 0.850 2.926 2.379 1.00 87.88 93 VAL A CA 1
ATOM 728 C C . VAL A 1 93 ? 0.317 4.361 2.381 1.00 87.88 93 VAL A C 1
ATOM 730 O O . VAL A 1 93 ? -0.075 4.881 3.429 1.00 87.88 93 VAL A O 1
ATOM 733 N N . PHE A 1 94 ? 0.268 5.012 1.218 1.00 84.69 94 PHE A N 1
ATOM 734 C CA . PHE A 1 94 ? -0.248 6.373 1.118 1.00 84.69 94 PHE A CA 1
ATOM 735 C C . PHE A 1 94 ? -1.770 6.430 1.214 1.00 84.69 94 PHE A C 1
ATOM 737 O O . PHE A 1 94 ? -2.297 7.268 1.951 1.00 84.69 94 PHE A O 1
ATOM 744 N N . THR A 1 95 ? -2.487 5.569 0.495 1.00 85.38 95 THR A N 1
ATOM 745 C CA . THR A 1 95 ? -3.954 5.594 0.496 1.00 85.38 95 THR A CA 1
ATOM 746 C C . THR A 1 95 ? -4.520 5.129 1.834 1.00 85.38 95 THR A C 1
ATOM 748 O O . THR A 1 95 ? -5.299 5.856 2.458 1.00 85.38 95 THR A O 1
ATOM 751 N N . THR A 1 96 ? -4.038 3.999 2.357 1.00 87.12 96 THR A N 1
ATOM 752 C CA . THR A 1 96 ? -4.428 3.488 3.680 1.00 87.12 96 THR A CA 1
ATOM 753 C C . THR A 1 96 ? -3.970 4.415 4.801 1.00 87.12 96 THR A C 1
ATOM 755 O O . THR A 1 96 ? -4.706 4.612 5.767 1.00 87.12 96 THR A O 1
ATOM 758 N N . GLY A 1 97 ? -2.807 5.063 4.664 1.00 86.94 97 GLY A N 1
ATOM 759 C CA . GLY A 1 97 ? -2.324 6.059 5.619 1.00 86.94 97 GLY A CA 1
ATOM 760 C C . GLY A 1 97 ? -3.252 7.271 5.716 1.00 86.94 97 GLY A C 1
ATOM 761 O O . GLY A 1 97 ? -3.604 7.700 6.817 1.00 86.94 97 GLY A O 1
ATOM 762 N N . VAL A 1 98 ? -3.713 7.796 4.575 1.00 83.44 98 VAL A N 1
ATOM 763 C CA . VAL A 1 98 ? -4.703 8.886 4.528 1.00 83.44 98 VAL A CA 1
ATOM 764 C C . VAL A 1 98 ? -6.033 8.455 5.157 1.00 83.44 98 VAL A C 1
ATOM 766 O O . VAL A 1 98 ? -6.588 9.199 5.973 1.00 83.44 98 VAL A O 1
ATOM 769 N N . SER A 1 99 ? -6.522 7.254 4.843 1.00 82.31 99 SER A N 1
ATOM 770 C CA . SER A 1 99 ? -7.739 6.697 5.450 1.00 82.31 99 SER A CA 1
ATOM 771 C C . SER A 1 99 ? -7.588 6.507 6.966 1.00 82.31 99 SER A C 1
ATOM 773 O O . SER A 1 99 ? -8.447 6.931 7.741 1.00 82.31 99 SER A O 1
ATOM 775 N N . GLY A 1 100 ? -6.454 5.975 7.426 1.00 85.25 100 GLY A N 1
ATOM 776 C CA . GLY A 1 100 ? -6.141 5.789 8.843 1.00 85.25 100 GLY A CA 1
ATOM 777 C C . GLY A 1 100 ? -6.081 7.105 9.622 1.00 85.25 100 GLY A C 1
ATOM 778 O O . GLY A 1 100 ? -6.620 7.195 10.728 1.00 85.25 100 GLY A O 1
ATOM 779 N N . LEU A 1 101 ? -5.508 8.162 9.035 1.00 82.69 101 LEU A N 1
ATOM 780 C CA . LEU A 1 101 ? -5.518 9.509 9.619 1.00 82.69 101 LEU A CA 1
ATOM 781 C C . LEU A 1 101 ? -6.941 10.048 9.804 1.00 82.69 101 LEU A C 1
ATOM 783 O O . LEU A 1 101 ? -7.230 10.686 10.819 1.00 82.69 101 LEU A O 1
ATOM 787 N N . SER A 1 102 ? -7.840 9.769 8.857 1.00 81.25 102 SER A N 1
ATOM 788 C CA . SER A 1 102 ? -9.253 10.133 8.977 1.00 81.25 102 SER A CA 1
ATOM 789 C C . SER A 1 102 ? -9.914 9.432 10.172 1.00 81.25 102 SER A C 1
ATOM 791 O O . SER A 1 102 ? -10.513 10.096 11.021 1.00 81.25 102 SER A O 1
ATOM 793 N N . HIS A 1 103 ? -9.718 8.117 10.322 1.00 81.50 103 HIS A N 1
ATOM 794 C CA . HIS A 1 103 ? -10.241 7.348 11.460 1.00 81.50 103 HIS A CA 1
ATOM 795 C C . HIS A 1 103 ? -9.687 7.815 12.813 1.00 81.50 103 HIS A C 1
ATOM 797 O O . HIS A 1 103 ? -10.446 7.955 13.778 1.00 81.50 103 HIS A O 1
ATOM 803 N N . LEU A 1 104 ? -8.381 8.097 12.885 1.00 81.38 104 LEU A N 1
ATOM 804 C CA . LEU A 1 104 ? -7.736 8.641 14.085 1.00 81.38 104 LEU A CA 1
ATOM 805 C C . LEU A 1 104 ? -8.353 9.977 14.500 1.00 81.38 104 LEU A C 1
ATOM 807 O O . LEU A 1 104 ? -8.543 10.228 15.693 1.00 81.38 104 LEU A O 1
ATOM 811 N N . HIS A 1 105 ? -8.688 10.826 13.529 1.00 73.69 105 HIS A N 1
ATOM 812 C CA . HIS A 1 105 ? -9.319 12.103 13.811 1.00 73.69 105 HIS A CA 1
ATOM 813 C C . HIS A 1 105 ? -10.751 11.959 14.320 1.00 73.69 105 HIS A C 1
ATOM 815 O O . HIS A 1 105 ? -11.101 12.599 15.311 1.00 73.69 105 HIS A O 1
ATOM 821 N N . PHE A 1 106 ? -11.566 11.104 13.695 1.00 80.31 106 PHE A N 1
ATOM 822 C CA . PHE A 1 106 ? -12.928 10.823 14.165 1.00 80.31 106 PHE A CA 1
ATOM 823 C C . PHE A 1 106 ? -12.961 10.134 15.541 1.00 80.31 106 PHE A C 1
ATOM 825 O O . PHE A 1 106 ? -14.030 9.773 16.023 1.00 80.31 106 PHE A O 1
ATOM 832 N N . GLN A 1 107 ? -11.797 9.948 16.179 1.00 79.81 107 GLN A N 1
ATOM 833 C CA . GLN A 1 107 ? -11.608 9.265 17.456 1.00 79.81 107 GLN A CA 1
ATOM 834 C C . GLN A 1 107 ? -12.168 7.838 17.449 1.00 79.81 107 GLN A C 1
ATOM 836 O O . GLN A 1 107 ? -12.400 7.251 18.502 1.00 79.81 107 GLN A O 1
ATOM 841 N N . ASN A 1 108 ? -12.308 7.252 16.258 1.00 80.12 108 ASN A N 1
ATOM 842 C CA . ASN A 1 108 ? -12.805 5.902 16.046 1.00 80.12 108 ASN A CA 1
ATOM 843 C C . ASN A 1 108 ? -11.642 4.899 15.999 1.00 80.12 108 ASN A C 1
ATOM 845 O O . ASN A 1 108 ? -11.558 4.057 15.108 1.00 80.12 108 ASN A O 1
ATOM 849 N N . VAL A 1 109 ? -10.688 5.058 16.923 1.00 84.56 109 VAL A N 1
ATOM 850 C CA . VAL A 1 109 ? -9.496 4.212 17.034 1.00 84.56 109 VAL A CA 1
ATOM 851 C C . VAL A 1 109 ? -9.207 3.931 18.502 1.00 84.56 109 VAL A C 1
ATOM 853 O O . VAL A 1 109 ? -8.929 4.842 19.289 1.00 84.56 109 VAL A O 1
ATOM 856 N N . ASP A 1 110 ? -9.210 2.649 18.857 1.00 90.50 110 ASP A N 1
ATOM 857 C CA . ASP A 1 110 ? -8.672 2.187 20.130 1.00 90.50 110 ASP A CA 1
ATOM 858 C C . ASP A 1 110 ? -7.142 2.287 20.085 1.00 90.50 110 ASP A C 1
ATOM 860 O O . ASP A 1 110 ? -6.464 1.566 19.354 1.00 90.50 110 ASP A O 1
ATOM 864 N N . LYS A 1 111 ? -6.586 3.203 20.879 1.00 86.38 111 LYS A N 1
ATOM 865 C CA . LYS A 1 111 ? -5.141 3.463 20.919 1.00 86.38 111 LYS A CA 1
ATOM 866 C C . LYS A 1 111 ? -4.348 2.280 21.455 1.00 86.38 111 LYS A C 1
ATOM 868 O O . LYS A 1 111 ? -3.219 2.072 21.022 1.00 86.38 111 LYS A O 1
ATOM 873 N N . LYS A 1 112 ? -4.913 1.521 22.398 1.00 91.19 112 LYS A N 1
ATOM 874 C CA . LYS A 1 112 ? -4.255 0.339 22.952 1.00 91.19 112 LYS A CA 1
ATOM 875 C C . LYS A 1 112 ? -4.138 -0.721 21.863 1.00 91.19 112 LYS A C 1
ATOM 877 O O . LYS A 1 112 ? -3.035 -1.204 21.631 1.00 91.19 112 LYS A O 1
ATOM 882 N N . LEU A 1 113 ? -5.236 -0.999 21.156 1.00 91.94 113 LEU A N 1
ATOM 883 C CA . LEU A 1 113 ? -5.238 -1.934 20.029 1.00 91.94 113 LEU A CA 1
ATOM 884 C C . LEU A 1 113 ? -4.315 -1.457 18.898 1.00 91.94 113 LEU A C 1
ATOM 886 O O . LEU A 1 113 ? -3.533 -2.243 18.375 1.00 91.94 113 LEU A O 1
ATOM 890 N N . PHE A 1 114 ? -4.347 -0.163 18.568 1.00 90.06 114 PHE A N 1
ATOM 891 C CA . PHE A 1 114 ? -3.477 0.436 17.555 1.00 90.06 114 PHE A CA 1
ATOM 892 C C . PHE A 1 114 ? -1.998 0.165 17.848 1.00 90.06 114 PHE A C 1
ATOM 894 O O . PHE A 1 114 ? -1.317 -0.436 17.024 1.00 90.06 114 PHE A O 1
ATOM 901 N N . PHE A 1 115 ? -1.497 0.531 19.032 1.00 92.31 115 PHE A N 1
ATOM 902 C CA . PHE A 1 115 ? -0.088 0.295 19.368 1.00 92.31 115 PHE A CA 1
ATOM 903 C C . PHE A 1 115 ? 0.252 -1.195 19.506 1.00 92.31 115 PHE A C 1
ATOM 905 O O . PHE A 1 115 ? 1.365 -1.590 19.163 1.00 92.31 115 PHE A O 1
ATOM 912 N N . GLN A 1 116 ? -0.700 -2.027 19.944 1.00 95.12 116 GLN A N 1
ATOM 913 C CA . GLN A 1 116 ? -0.538 -3.483 19.995 1.00 95.12 116 GLN A CA 1
ATOM 914 C C . GLN A 1 116 ? -0.408 -4.134 18.615 1.00 95.12 116 GLN A C 1
ATOM 916 O O . GLN A 1 116 ? 0.167 -5.211 18.533 1.00 95.12 116 GLN A O 1
ATOM 921 N N . ILE A 1 117 ? -0.917 -3.511 17.550 1.00 93.44 117 ILE A N 1
ATOM 922 C CA . ILE A 1 117 ? -0.786 -4.016 16.177 1.00 93.44 117 ILE A CA 1
ATOM 923 C C . ILE A 1 117 ? 0.412 -3.362 15.481 1.00 93.44 117 ILE A C 1
ATOM 925 O O . ILE A 1 117 ? 1.232 -4.050 14.879 1.00 93.44 117 ILE A O 1
ATOM 929 N N . VAL A 1 118 ? 0.550 -2.038 15.594 1.00 92.50 118 VAL A N 1
ATOM 930 C CA . VAL A 1 118 ? 1.551 -1.257 14.853 1.00 92.50 118 VAL A CA 1
ATOM 931 C C . VAL A 1 118 ? 2.974 -1.609 15.264 1.00 92.50 118 VAL A C 1
ATOM 933 O O . VAL A 1 118 ? 3.806 -1.838 14.395 1.00 92.50 118 VAL A O 1
ATOM 936 N N . ILE A 1 119 ? 3.274 -1.674 16.564 1.00 94.75 119 ILE A N 1
ATOM 937 C CA . ILE A 1 119 ? 4.643 -1.935 17.035 1.00 94.75 119 ILE A CA 1
ATOM 938 C C . ILE A 1 119 ? 5.148 -3.312 16.568 1.00 94.75 119 ILE A C 1
ATOM 940 O O . ILE A 1 119 ? 6.175 -3.356 15.887 1.00 94.75 119 ILE A O 1
ATOM 944 N N . PRO A 1 120 ? 4.460 -4.434 16.864 1.00 96.12 120 PRO A N 1
ATOM 945 C CA . PRO A 1 120 ? 4.912 -5.735 16.381 1.00 96.12 120 PRO A CA 1
ATOM 946 C C . PRO A 1 120 ? 4.805 -5.858 14.859 1.00 96.12 120 PRO A C 1
ATOM 948 O O . PRO A 1 120 ? 5.642 -6.530 14.267 1.00 96.12 120 PRO A O 1
ATOM 951 N N . GLY A 1 121 ? 3.841 -5.187 14.218 1.00 93.50 121 GLY A N 1
ATOM 952 C CA . GLY A 1 121 ? 3.720 -5.153 12.762 1.00 93.50 121 GLY A CA 1
ATOM 953 C C . GLY A 1 121 ? 4.939 -4.522 12.090 1.00 93.50 121 GLY A C 1
ATOM 954 O O . GLY A 1 121 ? 5.525 -5.129 11.205 1.00 93.50 121 GLY A O 1
ATOM 955 N N . VAL A 1 122 ? 5.382 -3.347 12.546 1.00 94.56 122 VAL A N 1
ATOM 956 C CA . VAL A 1 122 ? 6.567 -2.663 11.997 1.00 94.56 122 VAL A CA 1
ATOM 957 C C . VAL A 1 122 ? 7.832 -3.485 12.225 1.00 94.56 122 VAL A C 1
ATOM 959 O O . VAL A 1 122 ? 8.615 -3.673 11.295 1.00 94.56 122 VAL A O 1
ATOM 962 N N . ILE A 1 123 ? 8.019 -4.011 13.440 1.00 96.81 123 ILE A N 1
ATOM 963 C CA . ILE A 1 123 ? 9.175 -4.855 13.768 1.00 96.81 123 ILE A CA 1
ATOM 964 C C . ILE A 1 123 ? 9.172 -6.119 12.896 1.00 96.81 123 ILE A C 1
ATOM 966 O O . ILE A 1 123 ? 10.189 -6.449 12.289 1.00 96.81 123 ILE A O 1
ATOM 970 N N . GLY A 1 124 ? 8.026 -6.794 12.784 1.00 95.25 124 GLY A N 1
ATOM 971 C CA . GLY A 1 124 ? 7.860 -7.995 11.969 1.00 95.25 124 GLY A CA 1
ATOM 972 C C . GLY A 1 124 ? 8.092 -7.742 10.480 1.00 95.25 124 GLY A C 1
ATOM 973 O O . GLY A 1 124 ? 8.819 -8.504 9.851 1.00 95.25 124 GLY A O 1
ATOM 974 N N . SER A 1 125 ? 7.551 -6.653 9.927 1.00 90.38 125 SER A N 1
ATOM 975 C CA . SER A 1 125 ? 7.762 -6.265 8.527 1.00 90.38 125 SER A CA 1
ATOM 976 C C . SER A 1 125 ? 9.224 -5.942 8.234 1.00 90.38 125 SER A C 1
ATOM 978 O O . SER A 1 125 ? 9.736 -6.350 7.196 1.00 90.38 125 SER A O 1
ATOM 980 N N . PHE A 1 126 ? 9.920 -5.256 9.147 1.00 91.75 126 PHE A N 1
ATOM 981 C CA . PHE A 1 126 ? 11.340 -4.944 8.979 1.00 91.75 126 PHE A CA 1
ATOM 982 C C . PHE A 1 126 ? 12.210 -6.204 9.035 1.00 91.75 126 PHE A C 1
ATOM 984 O O . PHE A 1 126 ? 13.020 -6.432 8.139 1.00 91.75 126 PHE A O 1
ATOM 991 N N . ILE A 1 127 ? 12.006 -7.055 10.048 1.00 94.50 127 ILE A N 1
ATOM 992 C CA . ILE A 1 127 ? 12.720 -8.333 10.180 1.00 94.50 127 ILE A CA 1
ATOM 993 C C . ILE A 1 127 ? 12.431 -9.232 8.975 1.00 94.50 127 ILE A C 1
ATOM 995 O O . ILE A 1 127 ? 13.354 -9.817 8.418 1.00 94.50 127 ILE A O 1
ATOM 999 N N . GLY A 1 128 ? 11.170 -9.321 8.550 1.00 88.06 128 GLY A N 1
ATOM 1000 C CA . GLY A 1 128 ? 10.752 -10.115 7.399 1.00 88.06 128 GLY A CA 1
ATOM 1001 C C . GLY A 1 128 ? 11.384 -9.630 6.098 1.00 88.06 128 GLY A C 1
ATOM 1002 O O . GLY A 1 128 ? 11.940 -10.442 5.365 1.00 88.06 128 GLY A O 1
ATOM 1003 N N . ALA A 1 129 ? 11.363 -8.319 5.835 1.00 85.88 129 ALA A N 1
ATOM 1004 C CA . ALA A 1 129 ? 11.990 -7.730 4.653 1.00 85.88 129 ALA A CA 1
ATOM 1005 C C . ALA A 1 129 ? 13.510 -7.950 4.641 1.00 85.88 129 ALA A C 1
ATOM 1007 O O . ALA A 1 129 ? 14.057 -8.344 3.614 1.00 85.88 129 ALA A O 1
ATOM 1008 N N . TYR A 1 130 ? 14.174 -7.760 5.788 1.00 88.19 130 TYR A N 1
ATOM 1009 C CA . TYR A 1 130 ? 15.610 -8.001 5.932 1.00 88.19 130 TYR A CA 1
ATOM 1010 C C . TYR A 1 130 ? 15.971 -9.480 5.743 1.00 88.19 130 TYR A C 1
ATOM 1012 O O . TYR A 1 130 ? 16.904 -9.811 5.017 1.00 88.19 130 TYR A O 1
ATOM 1020 N N . ALA A 1 131 ? 15.211 -10.396 6.346 1.00 87.75 131 ALA A N 1
ATOM 1021 C CA . ALA A 1 131 ? 15.421 -11.828 6.162 1.00 87.75 131 ALA A CA 1
ATOM 1022 C C . ALA A 1 131 ? 15.235 -12.243 4.694 1.00 87.75 131 ALA A C 1
ATOM 1024 O O . ALA A 1 131 ? 16.016 -13.039 4.179 1.00 87.75 131 ALA A O 1
ATOM 1025 N N . LEU A 1 132 ? 14.239 -11.672 4.003 1.00 80.75 132 LEU A N 1
ATOM 1026 C CA . LEU A 1 132 ? 14.004 -11.941 2.586 1.00 80.75 132 LEU A CA 1
ATOM 1027 C C . LEU A 1 132 ? 15.124 -11.394 1.692 1.00 80.75 132 LEU A C 1
ATOM 1029 O O . LEU A 1 132 ? 15.469 -12.041 0.707 1.00 80.75 132 LEU A O 1
ATOM 1033 N N . SER A 1 133 ? 15.696 -10.228 2.023 1.00 78.75 133 SER A N 1
ATOM 1034 C CA . SER A 1 133 ? 16.771 -9.616 1.231 1.00 78.75 133 SER A CA 1
ATOM 1035 C C . SER A 1 133 ? 18.104 -10.357 1.325 1.00 78.75 133 SER A C 1
ATOM 1037 O O . SER A 1 133 ? 18.934 -10.200 0.439 1.00 78.75 133 SER A O 1
ATOM 1039 N N . GLN A 1 134 ? 18.309 -11.159 2.376 1.00 81.88 134 GLN A N 1
ATOM 1040 C CA . GLN A 1 134 ? 19.525 -11.960 2.573 1.00 81.88 134 GLN A CA 1
ATOM 1041 C C . GLN A 1 134 ? 19.481 -13.325 1.861 1.00 81.88 134 GLN A C 1
ATOM 1043 O O . GLN A 1 134 ? 20.440 -14.083 1.949 1.00 81.88 134 GLN A O 1
ATOM 1048 N N . LEU A 1 135 ? 18.375 -13.676 1.196 1.00 79.00 135 LEU A N 1
ATOM 1049 C CA . LEU A 1 135 ? 18.274 -14.919 0.430 1.00 79.00 135 LEU A CA 1
ATOM 1050 C C . LEU A 1 135 ? 18.930 -14.743 -0.946 1.00 79.00 135 LEU A C 1
ATOM 1052 O O . LEU A 1 135 ? 18.384 -14.053 -1.809 1.00 79.00 135 LEU A O 1
ATOM 1056 N N . ASP A 1 136 ? 20.053 -15.431 -1.158 1.00 58.53 136 ASP A N 1
ATOM 1057 C CA . ASP A 1 136 ? 20.873 -15.347 -2.379 1.00 58.53 136 ASP A CA 1
ATOM 1058 C C . ASP A 1 136 ? 20.105 -15.718 -3.669 1.00 58.53 136 ASP A C 1
ATOM 1060 O O . ASP A 1 136 ? 20.393 -15.201 -4.747 1.00 58.53 136 ASP A O 1
ATOM 1064 N N . ASP A 1 137 ? 19.053 -16.539 -3.567 1.00 67.12 137 ASP A N 1
ATOM 1065 C CA . ASP A 1 137 ? 18.276 -17.024 -4.719 1.00 67.12 137 ASP A CA 1
ATOM 1066 C C . ASP A 1 137 ? 17.180 -16.045 -5.197 1.00 67.12 137 ASP A C 1
ATOM 1068 O O . ASP A 1 137 ? 16.330 -16.397 -6.026 1.00 67.12 137 ASP A O 1
ATOM 1072 N N . GLY A 1 138 ? 17.102 -14.839 -4.619 1.00 63.84 138 GLY A N 1
ATOM 1073 C CA . GLY A 1 138 ? 16.027 -13.878 -4.898 1.00 63.84 138 GLY A CA 1
ATOM 1074 C C . GLY A 1 138 ? 14.636 -14.395 -4.499 1.00 63.84 138 GLY A C 1
ATOM 1075 O O . GLY A 1 138 ? 13.626 -14.040 -5.112 1.00 63.84 138 GLY A O 1
ATOM 1076 N N . GLY A 1 139 ? 14.579 -15.294 -3.509 1.00 64.69 139 GLY A N 1
ATOM 1077 C CA . GLY A 1 139 ? 13.338 -15.881 -2.996 1.00 64.69 139 GLY A CA 1
ATOM 1078 C C . GLY A 1 139 ? 12.691 -16.938 -3.901 1.00 64.69 139 GLY A C 1
ATOM 1079 O O . GLY A 1 139 ? 11.520 -17.268 -3.703 1.00 64.69 139 GLY A O 1
ATOM 1080 N N . GLN A 1 140 ? 13.410 -17.497 -4.884 1.00 71.12 140 GLN A N 1
ATOM 1081 C CA . GLN A 1 140 ? 12.869 -18.515 -5.799 1.00 71.12 140 GLN A CA 1
ATOM 1082 C C . GLN A 1 140 ? 12.361 -19.771 -5.083 1.00 71.12 140 GLN A C 1
ATOM 1084 O O . GLN A 1 140 ? 11.271 -20.247 -5.400 1.00 71.12 140 GLN A O 1
ATOM 1089 N N . ALA A 1 141 ? 13.087 -20.258 -4.073 1.00 76.25 141 ALA A N 1
ATOM 1090 C CA . ALA A 1 141 ? 12.647 -21.387 -3.255 1.00 76.25 141 ALA A CA 1
ATOM 1091 C C . ALA A 1 141 ? 11.387 -21.069 -2.425 1.00 76.25 141 ALA A C 1
ATOM 1093 O O . ALA A 1 141 ? 10.595 -21.962 -2.135 1.00 76.25 141 ALA A O 1
ATOM 1094 N N . LEU A 1 142 ? 11.165 -19.794 -2.078 1.00 72.75 142 LEU A N 1
ATOM 1095 C CA . LEU A 1 142 ? 10.033 -19.334 -1.268 1.00 72.75 142 LEU A CA 1
ATOM 1096 C C . LEU A 1 142 ? 8.760 -19.079 -2.091 1.00 72.75 142 LEU A C 1
ATOM 1098 O O . LEU A 1 142 ? 7.654 -19.208 -1.562 1.00 72.75 142 LEU A O 1
ATOM 1102 N N . LYS A 1 143 ? 8.900 -18.748 -3.384 1.00 71.19 143 LYS A N 1
ATOM 1103 C CA . LYS A 1 143 ? 7.778 -18.496 -4.306 1.00 71.19 143 LYS A CA 1
ATOM 1104 C C . LYS A 1 143 ? 6.667 -19.555 -4.241 1.00 71.19 143 LYS A C 1
ATOM 1106 O O . LYS A 1 143 ? 5.522 -19.151 -4.048 1.00 71.19 143 LYS A O 1
ATOM 1111 N N . PRO A 1 144 ? 6.929 -20.872 -4.379 1.00 82.06 144 PRO A N 1
ATOM 1112 C CA . PRO A 1 144 ? 5.854 -21.865 -4.372 1.00 82.06 144 PRO A CA 1
ATOM 1113 C C . PRO A 1 144 ? 5.117 -21.934 -3.026 1.00 82.06 144 PRO A C 1
ATOM 1115 O O . PRO A 1 144 ? 3.900 -22.114 -3.014 1.00 82.06 144 PRO A O 1
ATOM 1118 N N . PHE A 1 145 ? 5.811 -21.718 -1.903 1.00 82.38 145 PHE A N 1
ATOM 1119 C CA . PHE A 1 145 ? 5.189 -21.691 -0.576 1.00 82.38 145 PHE A CA 1
ATOM 1120 C C . PHE A 1 145 ? 4.278 -20.474 -0.396 1.00 82.38 145 PHE A C 1
ATOM 1122 O O . PHE A 1 145 ? 3.139 -20.624 0.045 1.00 82.38 145 PHE A O 1
ATOM 1129 N N . ILE A 1 146 ? 4.747 -19.280 -0.782 1.00 76.62 146 ILE A N 1
ATOM 1130 C CA . ILE A 1 146 ? 3.950 -18.046 -0.711 1.00 76.62 146 ILE A CA 1
ATOM 1131 C C . ILE A 1 146 ? 2.722 -18.154 -1.621 1.00 76.62 146 ILE A C 1
ATOM 1133 O O . ILE A 1 146 ? 1.612 -17.848 -1.190 1.00 76.62 146 ILE A O 1
ATOM 1137 N N . SER A 1 147 ? 2.896 -18.642 -2.852 1.00 75.69 147 SER A N 1
ATOM 1138 C CA . SER A 1 147 ? 1.789 -18.857 -3.790 1.00 75.69 147 SER A CA 1
ATOM 1139 C C . SER 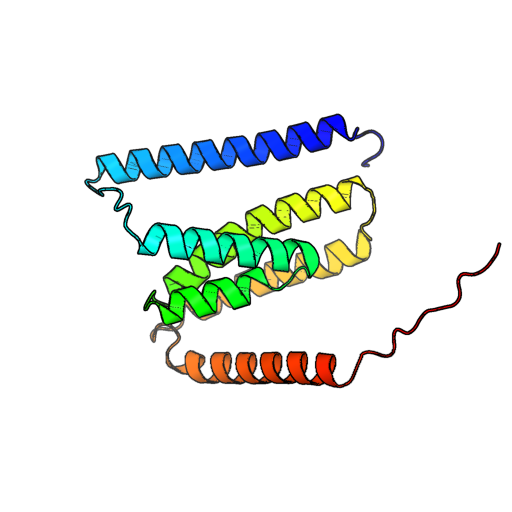A 1 147 ? 0.766 -19.855 -3.248 1.00 75.69 147 SER A C 1
ATOM 1141 O O . SER A 1 147 ? -0.432 -19.591 -3.313 1.00 75.69 147 SER A O 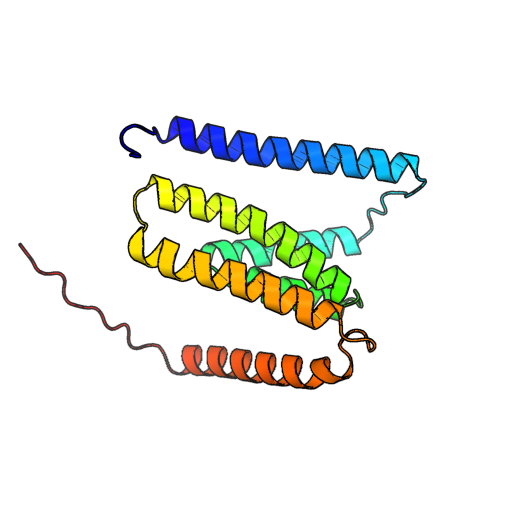1
ATOM 1143 N N . GLY A 1 148 ? 1.216 -20.972 -2.667 1.00 85.31 148 GLY A N 1
ATOM 1144 C CA . GLY A 1 148 ? 0.330 -21.948 -2.031 1.00 85.31 148 GLY A CA 1
ATOM 1145 C C . GLY A 1 148 ? -0.446 -21.351 -0.855 1.00 85.31 148 GLY A C 1
ATOM 1146 O O . GLY A 1 148 ? -1.658 -21.537 -0.755 1.00 85.31 148 GLY A O 1
ATOM 1147 N N . TYR A 1 149 ? 0.225 -20.573 -0.002 1.00 79.88 149 TYR A N 1
ATOM 1148 C CA . TYR A 1 149 ? -0.412 -19.866 1.108 1.00 79.88 149 TYR A CA 1
ATOM 1149 C C . TYR A 1 149 ? -1.467 -18.858 0.626 1.00 79.88 149 TYR A C 1
ATOM 1151 O O . TYR A 1 149 ? -2.599 -18.876 1.111 1.00 79.88 149 TYR A O 1
ATOM 1159 N N . LEU A 1 150 ? -1.137 -18.021 -0.363 1.00 78.44 150 LEU A N 1
ATOM 1160 C CA . LEU A 1 150 ? -2.072 -17.053 -0.946 1.00 78.44 150 LEU A CA 1
ATOM 1161 C C . LEU A 1 150 ? -3.283 -17.740 -1.584 1.00 78.44 150 LEU A C 1
ATOM 1163 O O . LEU A 1 150 ? -4.408 -17.272 -1.418 1.00 78.44 150 LEU A O 1
ATOM 1167 N N . LEU A 1 151 ? -3.073 -18.872 -2.258 1.00 83.75 151 LEU A N 1
ATOM 1168 C CA . LEU A 1 151 ? -4.148 -19.659 -2.857 1.00 83.75 151 LEU A CA 1
ATOM 1169 C C . LEU A 1 151 ? -5.089 -20.208 -1.775 1.00 83.7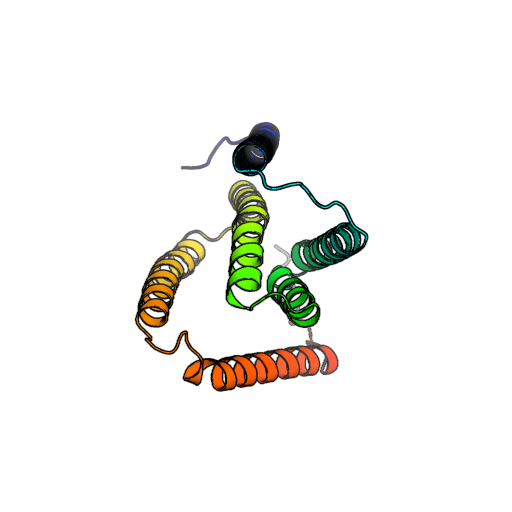5 151 LEU A C 1
ATOM 1171 O O . LEU A 1 151 ? -6.305 -20.067 -1.891 1.00 83.75 151 LEU A O 1
ATOM 1175 N N . LEU A 1 152 ? -4.545 -20.748 -0.681 1.00 88.00 152 LEU A N 1
ATOM 1176 C CA . LEU A 1 152 ? -5.336 -21.207 0.465 1.00 88.00 152 LEU A CA 1
ATOM 1177 C C . LEU A 1 152 ? -6.150 -20.076 1.107 1.00 88.00 152 LEU A C 1
ATOM 1179 O O . LEU A 1 152 ? -7.331 -20.266 1.406 1.00 88.00 152 LEU A O 1
ATOM 1183 N N . VAL A 1 153 ? -5.546 -18.902 1.306 1.00 78.06 153 VAL A N 1
ATOM 1184 C CA . VAL A 1 153 ? -6.245 -17.724 1.841 1.00 78.06 153 VAL A CA 1
ATOM 1185 C C . VAL A 1 153 ? -7.355 -17.276 0.889 1.00 78.06 153 VAL A C 1
ATOM 1187 O O . VAL A 1 153 ? -8.482 -17.069 1.336 1.00 78.06 153 VAL A O 1
ATOM 1190 N N . GLY A 1 154 ? -7.079 -17.196 -0.416 1.00 77.06 154 GLY A N 1
ATOM 1191 C CA . GLY A 1 154 ? -8.065 -16.836 -1.437 1.00 77.06 154 GLY A CA 1
ATOM 1192 C C . GLY A 1 154 ? -9.256 -17.795 -1.468 1.00 77.06 154 GLY A C 1
ATOM 1193 O O . GLY A 1 154 ? -10.405 -17.359 -1.395 1.00 77.06 154 GLY A O 1
ATOM 1194 N N . VAL A 1 155 ? -8.999 -19.108 -1.470 1.00 87.62 155 VAL A N 1
ATOM 1195 C CA . VAL A 1 155 ? -10.051 -20.136 -1.383 1.00 87.62 155 VAL A CA 1
ATOM 1196 C C . VAL A 1 155 ? -10.855 -19.977 -0.095 1.00 87.62 155 VAL A C 1
ATOM 1198 O O . VAL A 1 155 ? -12.084 -19.988 -0.133 1.00 87.62 155 VAL A O 1
ATOM 1201 N N . ARG A 1 156 ? -10.195 -19.774 1.051 1.00 85.56 156 ARG A N 1
ATOM 1202 C CA . ARG A 1 156 ? -10.874 -19.585 2.339 1.00 85.56 156 ARG A CA 1
ATOM 1203 C C . ARG A 1 156 ? -11.780 -18.352 2.345 1.00 85.56 156 ARG A C 1
ATOM 1205 O O . ARG A 1 156 ? -12.870 -18.423 2.910 1.00 85.56 156 ARG A O 1
ATOM 1212 N N . LEU A 1 157 ? -11.355 -17.244 1.735 1.00 79.12 157 LEU A N 1
ATOM 1213 C CA . LEU A 1 157 ? -12.170 -16.032 1.609 1.00 79.12 157 LEU A CA 1
ATOM 1214 C C . LEU A 1 157 ? -13.420 -16.284 0.758 1.00 79.12 157 LEU A C 1
ATOM 1216 O O . LEU A 1 157 ? -14.519 -15.934 1.185 1.00 79.12 157 LEU A O 1
ATOM 1220 N N . ILE A 1 158 ? -13.271 -16.958 -0.388 1.00 84.94 158 ILE A N 1
ATOM 1221 C CA . ILE A 1 158 ? -14.400 -17.331 -1.256 1.00 84.94 158 ILE A CA 1
ATOM 1222 C C . ILE A 1 158 ? -15.373 -18.242 -0.501 1.00 84.94 158 ILE A C 1
ATOM 1224 O O . ILE A 1 158 ? -16.572 -17.978 -0.474 1.00 84.94 158 ILE A O 1
ATOM 1228 N N . VAL A 1 159 ? -14.864 -19.283 0.163 1.00 89.00 159 VAL A N 1
ATOM 1229 C CA . VAL A 1 159 ? -15.683 -20.225 0.939 1.00 89.00 159 VAL A CA 1
ATOM 1230 C C . VAL A 1 159 ? -16.448 -19.507 2.046 1.00 89.00 159 VAL A C 1
ATOM 1232 O O . VAL A 1 159 ? -17.647 -19.729 2.191 1.00 89.00 159 VAL A O 1
ATOM 1235 N N . ARG A 1 160 ? -15.792 -18.618 2.799 1.00 81.56 160 ARG A N 1
ATOM 1236 C CA . ARG A 1 160 ? -16.449 -17.837 3.855 1.00 81.56 160 ARG A CA 1
ATOM 1237 C C . ARG A 1 160 ? -17.571 -16.963 3.294 1.00 81.56 160 ARG A C 1
ATOM 1239 O O . ARG A 1 160 ? -18.647 -16.911 3.881 1.00 81.56 160 ARG A O 1
ATOM 1246 N N . GLN A 1 161 ? -17.348 -16.329 2.144 1.00 80.38 161 GLN A N 1
ATOM 1247 C CA . GLN A 1 161 ? -18.366 -15.501 1.503 1.00 80.38 161 GLN A CA 1
ATOM 1248 C C . GLN A 1 161 ? -19.557 -16.331 0.998 1.00 80.38 161 GLN A C 1
ATOM 1250 O O . GLN A 1 161 ? -20.702 -15.919 1.166 1.00 80.38 161 GLN A O 1
ATOM 1255 N N . LEU A 1 162 ? -19.305 -17.517 0.433 1.00 88.69 162 LEU A N 1
ATOM 1256 C CA . LEU A 1 162 ? -20.350 -18.440 -0.027 1.00 88.69 162 LEU A CA 1
ATOM 1257 C C . LEU A 1 162 ? -21.146 -19.065 1.125 1.00 88.69 162 LEU A C 1
ATOM 1259 O O . LEU A 1 162 ? -22.328 -19.355 0.968 1.00 88.69 162 LEU A O 1
ATOM 1263 N N . GLN A 1 163 ? -20.514 -19.271 2.281 1.00 84.06 163 GLN A N 1
ATOM 1264 C CA . GLN A 1 163 ? -21.169 -19.825 3.468 1.00 84.06 163 GLN A CA 1
ATOM 1265 C C . GLN A 1 163 ? -22.085 -18.821 4.179 1.00 84.06 163 GLN A C 1
ATOM 1267 O O . GLN A 1 163 ? -22.883 -19.244 5.013 1.00 84.06 163 GLN A O 1
ATOM 1272 N N . GLY A 1 164 ? -22.014 -17.533 3.823 1.00 62.53 164 GLY A N 1
ATOM 1273 C CA . GLY A 1 164 ? -22.823 -16.469 4.405 1.00 62.53 164 GLY A CA 1
ATOM 1274 C C . GLY A 1 164 ? -22.500 -16.277 5.884 1.00 62.53 164 GLY A C 1
ATOM 1275 O O . GLY A 1 164 ? -23.004 -17.002 6.742 1.00 62.53 164 GLY A O 1
ATOM 1276 N N . ASP A 1 165 ? -21.680 -15.277 6.210 1.00 63.72 165 ASP A N 1
ATOM 1277 C CA . ASP A 1 165 ? -21.457 -14.907 7.608 1.00 63.72 165 ASP A CA 1
ATOM 1278 C C . ASP A 1 165 ? -22.818 -14.585 8.249 1.00 63.72 165 ASP A C 1
ATOM 1280 O O . ASP A 1 165 ? -23.474 -13.595 7.912 1.00 63.72 165 ASP A O 1
ATOM 1284 N N . LYS A 1 166 ? -23.261 -15.426 9.194 1.00 56.41 166 LYS A N 1
ATOM 1285 C CA . LYS A 1 166 ? -24.378 -15.084 10.075 1.00 56.41 166 LYS A CA 1
ATOM 1286 C C . LYS A 1 166 ? -23.905 -13.917 10.927 1.00 56.41 166 LYS A C 1
ATOM 1288 O O . LYS A 1 166 ? -23.227 -14.126 11.931 1.00 56.41 166 LYS A O 1
ATOM 1293 N N . ALA A 1 167 ? -24.213 -12.696 10.494 1.00 60.06 167 ALA A N 1
ATOM 1294 C CA . ALA A 1 167 ? -23.870 -11.487 11.219 1.00 60.06 167 ALA A CA 1
ATOM 1295 C C . ALA A 1 167 ? -24.327 -11.647 12.672 1.00 60.06 167 ALA A C 1
ATOM 1297 O O . ALA A 1 167 ? -25.521 -11.759 12.960 1.00 60.06 167 ALA A O 1
ATOM 1298 N N . HIS A 1 168 ? -23.368 -11.711 13.594 1.00 56.47 168 HIS A N 1
ATOM 1299 C CA . HIS A 1 168 ? -23.672 -11.777 15.010 1.00 56.47 168 HIS A CA 1
ATOM 1300 C C . HIS A 1 168 ? -24.052 -10.363 15.456 1.00 56.47 168 HIS A C 1
ATOM 1302 O O . HIS A 1 168 ? -23.234 -9.605 15.973 1.00 56.47 168 HIS A O 1
ATOM 1308 N N . ILE A 1 169 ? -25.295 -9.969 15.166 1.00 60.69 169 ILE A N 1
ATOM 1309 C CA . ILE A 1 169 ? -25.845 -8.692 15.609 1.00 60.69 169 ILE A CA 1
ATOM 1310 C C . ILE A 1 169 ? -26.065 -8.813 17.114 1.00 60.69 169 ILE A C 1
ATOM 1312 O O . ILE A 1 169 ? -27.023 -9.430 17.578 1.00 60.69 169 ILE A O 1
ATOM 1316 N N . LYS A 1 170 ? -25.141 -8.247 17.894 1.00 60.91 170 LYS A N 1
ATOM 1317 C CA . LYS A 1 170 ? -25.361 -8.041 19.324 1.00 60.91 170 LYS A CA 1
ATOM 1318 C C . LYS A 1 170 ? -26.512 -7.032 19.459 1.00 60.91 170 LYS A C 1
ATOM 1320 O O . LYS A 1 170 ? -26.392 -5.944 18.893 1.00 60.91 170 LYS A O 1
ATOM 1325 N N . PRO A 1 171 ? -27.611 -7.354 20.164 1.00 58.12 171 PRO A N 1
ATOM 1326 C CA . PRO A 1 171 ? -28.705 -6.409 20.341 1.00 58.12 171 PRO A CA 1
ATOM 1327 C C . PRO A 1 171 ? -28.173 -5.159 21.046 1.00 58.12 171 PRO A C 1
ATOM 1329 O O . PRO A 1 171 ? -27.478 -5.258 22.063 1.00 58.12 171 PRO A O 1
ATOM 1332 N N . LEU A 1 172 ? -28.454 -3.988 20.471 1.00 70.50 172 LEU A N 1
ATOM 1333 C CA . LEU A 1 172 ? -28.114 -2.707 21.079 1.00 70.50 172 LEU A CA 1
ATOM 1334 C C . LEU A 1 172 ? -28.808 -2.637 22.441 1.00 70.50 172 LEU A C 1
ATOM 1336 O O . LEU A 1 172 ? -30.025 -2.799 22.532 1.00 70.50 172 LEU A O 1
ATOM 1340 N N . LYS A 1 173 ? -28.031 -2.426 23.508 1.00 61.16 173 LYS A N 1
ATOM 1341 C CA . LYS A 1 173 ? -28.602 -2.122 24.820 1.00 61.16 173 LYS A CA 1
ATOM 1342 C C . LYS A 1 173 ? -29.341 -0.792 24.700 1.00 61.16 173 LYS A C 1
ATOM 1344 O O . LYS A 1 173 ? -28.706 0.234 24.486 1.00 61.16 173 LYS A O 1
ATOM 1349 N N . SER A 1 174 ? -30.662 -0.826 24.841 1.00 63.47 174 SER A N 1
ATOM 1350 C CA . SER A 1 174 ? -31.454 0.365 25.122 1.00 63.47 174 SER A CA 1
ATOM 1351 C C . SER A 1 174 ? -31.132 0.813 26.549 1.00 63.47 174 SER A C 1
ATOM 1353 O O . SER A 1 174 ? -31.525 0.147 27.510 1.00 63.47 174 SER A O 1
ATOM 1355 N N . THR A 1 175 ? -30.374 1.894 26.674 1.00 63.25 175 THR A N 1
ATOM 1356 C CA . THR A 1 175 ? -30.266 2.701 27.897 1.00 63.25 175 THR A CA 1
ATOM 1357 C C . THR A 1 175 ? -30.822 4.073 27.613 1.00 63.25 175 THR A C 1
ATOM 1359 O O . THR A 1 175 ? -30.494 4.585 26.519 1.00 63.25 175 THR A O 1
#

pLDDT: mean 82.89, std 10.0, range [50.12, 96.81]

Foldseek 3Di:
DPDDDDPVNLVVVLVVLVVVVVVVVVVVVVVCVVVVDDDDPDPVVVVLVVQLVVQVVVCVVVVPRNLVSQLVVCVVVVNPSVVSNVVSVVVSCSSVVSVVSVCVNVVVDDPVVVCVCVVVVVVVVVVVVVVCVPDPVNCPVVVVVVVVVVVVVVVVVVVPVVVDPPPPPDPDDDD